Protein AF-A0A0L7SVP2-F1 (afdb_monomer_lite)

pLDDT: mean 79.96, std 16.56, range [42.06, 98.12]

Sequence (131 aa):
MKNLPLILCCFLLTGCPIHPLPIRAAIVSLKEDGQPCFKVTRESVTVNNQSRILSIVVNKESEDGYMREIWSSDDLDFPIKIVVPGQCIPVDYRFEPYQKYSVTIYTIVPPNQVETKRFWRARFELQNLKA

Structure (mmCIF, N/CA/C/O backbone):
data_AF-A0A0L7SVP2-F1
#
_entry.id   AF-A0A0L7SVP2-F1
#
loop_
_atom_site.group_PDB
_atom_site.id
_atom_site.type_symbol
_atom_site.label_atom_id
_atom_site.label_alt_id
_atom_site.label_comp_id
_atom_site.label_asym_id
_atom_site.label_entity_id
_atom_site.label_seq_id
_atom_site.pdbx_PDB_ins_code
_atom_site.Cartn_x
_atom_site.Cartn_y
_atom_site.Cartn_z
_atom_site.occupancy
_atom_site.B_iso_or_equiv
_atom_site.auth_seq_id
_atom_site.auth_comp_id
_atom_site.auth_asym_id
_atom_site.auth_atom_id
_atom_site.pdbx_PDB_model_num
ATOM 1 N N . MET A 1 1 ? -0.697 67.611 -27.543 1.00 43.19 1 MET A N 1
ATOM 2 C CA . MET A 1 1 ? -1.135 66.530 -28.457 1.00 43.19 1 MET A CA 1
ATOM 3 C C . MET A 1 1 ? -0.054 65.464 -28.508 1.00 43.19 1 MET A C 1
ATOM 5 O O . MET A 1 1 ? 1.106 65.845 -28.583 1.00 43.19 1 MET A O 1
ATOM 9 N N . LYS A 1 2 ? -0.470 64.188 -28.548 1.00 42.06 2 LYS A N 1
ATOM 10 C CA . LYS A 1 2 ? 0.318 62.940 -28.607 1.00 42.06 2 LYS A CA 1
ATOM 11 C C . LYS A 1 2 ? 0.955 62.479 -27.294 1.00 42.06 2 LYS A C 1
ATOM 13 O O . LYS A 1 2 ? 1.629 63.266 -26.656 1.00 42.06 2 LYS A O 1
ATOM 18 N N . ASN A 1 3 ? 0.930 61.212 -26.895 1.00 42.22 3 ASN A N 1
ATOM 19 C CA . ASN A 1 3 ? 0.025 60.054 -26.993 1.00 42.22 3 ASN A CA 1
ATOM 20 C C . ASN A 1 3 ? 0.724 58.998 -26.104 1.00 42.22 3 ASN A C 1
ATOM 22 O O . ASN A 1 3 ? 1.950 58.911 -26.123 1.00 42.22 3 ASN A O 1
ATOM 26 N N . LEU A 1 4 ? -0.047 58.235 -25.328 1.00 60.28 4 LEU A N 1
ATOM 27 C CA . LEU A 1 4 ? 0.369 57.057 -24.547 1.00 60.28 4 LEU A CA 1
ATOM 28 C C . LEU A 1 4 ? 1.246 56.087 -25.394 1.00 60.28 4 LEU A C 1
ATOM 30 O O . LEU A 1 4 ? 1.055 56.050 -26.613 1.00 60.28 4 LEU A O 1
ATOM 34 N N . PRO A 1 5 ? 2.139 55.263 -24.800 1.00 54.34 5 PRO A N 1
ATOM 35 C CA . PRO A 1 5 ? 1.644 54.057 -24.130 1.00 54.34 5 PRO A CA 1
ATOM 36 C C . PRO A 1 5 ? 2.372 53.690 -22.818 1.00 54.34 5 PRO A C 1
ATOM 38 O O . PRO A 1 5 ? 3.561 53.389 -22.772 1.00 54.34 5 PRO A O 1
ATOM 41 N N . LEU A 1 6 ? 1.565 53.637 -21.758 1.00 59.50 6 LEU A N 1
ATOM 42 C CA . LEU A 1 6 ? 1.551 52.617 -20.720 1.00 59.50 6 LEU A CA 1
ATOM 43 C C . LEU A 1 6 ? 1.592 51.246 -21.420 1.00 59.50 6 LEU A C 1
ATOM 45 O O . LEU A 1 6 ? 0.818 51.078 -22.354 1.00 59.50 6 LEU A O 1
ATOM 49 N N . ILE A 1 7 ? 2.479 50.333 -21.014 1.00 57.56 7 ILE A N 1
ATOM 50 C CA . ILE A 1 7 ? 2.462 48.855 -21.174 1.00 57.56 7 ILE A CA 1
ATOM 51 C C . ILE A 1 7 ? 3.928 48.393 -21.198 1.00 57.56 7 ILE A C 1
ATOM 53 O O . ILE A 1 7 ? 4.562 48.354 -22.245 1.00 57.56 7 ILE A O 1
ATOM 57 N N . LEU A 1 8 ? 4.474 48.036 -20.033 1.00 52.09 8 LEU A N 1
ATOM 58 C CA . LEU A 1 8 ? 5.576 47.067 -19.942 1.00 52.09 8 LEU A CA 1
ATOM 59 C C . LEU A 1 8 ? 5.674 46.502 -18.515 1.00 52.09 8 LEU A C 1
ATOM 61 O O . LEU A 1 8 ? 6.675 46.656 -17.826 1.00 52.09 8 LEU A O 1
ATOM 65 N N . CYS A 1 9 ? 4.592 45.893 -18.030 1.00 50.44 9 CYS A N 1
ATOM 66 C CA . CYS A 1 9 ? 4.598 45.184 -16.742 1.00 50.44 9 CYS A CA 1
ATOM 67 C C . CYS A 1 9 ? 3.901 43.818 -16.830 1.00 50.44 9 CYS A C 1
ATOM 69 O O . CYS A 1 9 ? 3.314 43.326 -15.872 1.00 50.44 9 CYS A O 1
ATOM 71 N N . CYS A 1 10 ? 3.949 43.196 -18.006 1.00 54.56 10 CYS A N 1
ATOM 72 C CA . CYS A 1 10 ? 3.498 41.826 -18.209 1.00 54.56 10 CYS A CA 1
ATOM 73 C C . CYS A 1 10 ? 4.682 41.017 -18.743 1.00 54.56 10 CYS A C 1
ATOM 75 O O . CYS A 1 10 ? 5.456 41.544 -19.533 1.00 54.56 10 CYS A O 1
ATOM 77 N N . PHE A 1 11 ? 4.780 39.750 -18.334 1.00 52.34 11 PHE A N 1
ATOM 78 C CA . PHE A 1 11 ? 5.739 38.728 -18.795 1.00 52.34 11 PHE A CA 1
ATOM 79 C C . PHE A 1 11 ? 7.021 38.486 -17.987 1.00 52.34 11 PHE A C 1
ATOM 81 O O . PHE A 1 11 ? 8.020 38.065 -18.555 1.00 52.34 11 PHE A O 1
ATOM 88 N N . LEU A 1 12 ? 6.982 38.591 -16.656 1.00 53.47 12 LEU A N 1
ATOM 89 C CA . LEU A 1 12 ? 7.918 37.830 -15.805 1.00 53.47 12 LEU A CA 1
ATOM 90 C C . LEU A 1 12 ? 7.191 36.988 -14.747 1.00 53.47 12 LEU A C 1
ATOM 92 O O . LEU A 1 12 ? 7.678 36.780 -13.644 1.00 53.47 12 LEU A O 1
ATOM 96 N N . LEU A 1 13 ? 6.023 36.449 -15.103 1.00 56.69 13 LEU A N 1
ATOM 97 C CA . LEU A 1 13 ? 5.542 35.218 -14.481 1.00 56.69 13 LEU A CA 1
ATOM 98 C C . LEU A 1 13 ? 6.117 34.060 -15.297 1.00 56.69 13 LEU A C 1
ATOM 100 O O . LEU A 1 13 ? 5.409 33.418 -16.069 1.00 56.69 13 LEU A O 1
ATOM 104 N N . THR A 1 14 ? 7.426 33.819 -15.174 1.00 60.06 14 THR A N 1
ATOM 105 C CA . THR A 1 14 ? 7.983 32.509 -15.517 1.00 60.06 14 THR A CA 1
ATOM 106 C C . THR A 1 14 ? 7.336 31.534 -14.547 1.00 60.06 14 THR A C 1
ATOM 108 O O . THR A 1 14 ? 7.773 31.399 -13.404 1.00 60.06 14 THR A O 1
ATOM 111 N N . GLY A 1 15 ? 6.210 30.950 -14.960 1.00 55.09 15 GLY A N 1
ATOM 112 C CA . GLY A 1 15 ? 5.553 29.901 -14.205 1.00 55.09 15 GLY A CA 1
ATOM 113 C C . GLY A 1 15 ? 6.603 28.842 -13.927 1.00 55.09 15 GLY A C 1
ATOM 114 O O . GLY A 1 15 ? 7.161 28.273 -14.863 1.00 55.09 15 GLY A O 1
ATOM 115 N N . CYS A 1 16 ? 6.934 28.641 -12.653 1.00 63.19 16 CYS A N 1
ATOM 116 C CA . CYS A 1 16 ? 7.748 27.508 -12.259 1.00 63.19 16 CYS A CA 1
ATOM 117 C C . CYS A 1 16 ? 6.982 26.285 -12.778 1.00 63.19 16 CYS A C 1
ATOM 119 O O . CYS A 1 16 ? 5.819 26.127 -12.383 1.00 63.19 16 CYS A O 1
ATOM 121 N N . PRO A 1 17 ? 7.525 25.488 -13.719 1.00 55.66 17 PRO A N 1
ATOM 122 C CA . PRO A 1 17 ? 6.833 24.289 -14.137 1.00 55.66 17 PRO A CA 1
ATOM 123 C C . PRO A 1 17 ? 6.659 23.460 -12.871 1.00 55.66 17 PRO A C 1
ATOM 125 O O . PRO A 1 17 ? 7.636 23.029 -12.260 1.00 55.66 17 PRO A O 1
ATOM 128 N N . ILE A 1 18 ? 5.411 23.311 -12.425 1.0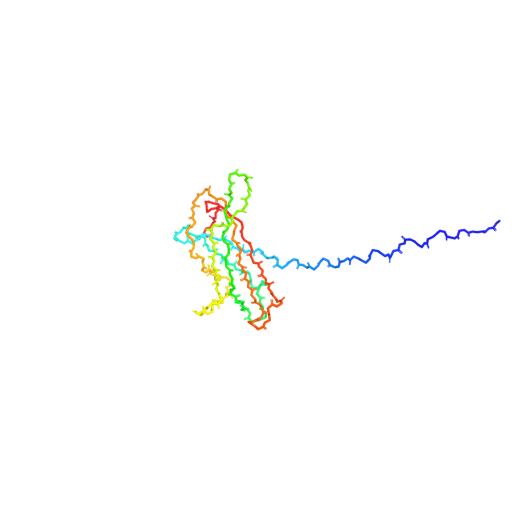0 53.22 18 ILE A N 1
ATOM 129 C CA . ILE A 1 18 ? 5.076 22.404 -11.337 1.00 53.22 18 ILE A CA 1
ATOM 130 C C . ILE A 1 18 ? 5.414 21.028 -11.891 1.00 53.22 18 ILE A C 1
ATOM 132 O O . ILE A 1 18 ? 4.635 20.436 -12.639 1.00 53.22 18 ILE A O 1
ATOM 136 N N . HIS A 1 19 ? 6.627 20.556 -11.602 1.00 51.72 19 HIS A N 1
ATOM 137 C CA . HIS A 1 19 ? 7.023 19.204 -11.936 1.00 51.72 19 HIS A CA 1
ATOM 138 C C . HIS A 1 19 ? 5.972 18.282 -11.313 1.00 51.72 19 HIS A C 1
ATOM 140 O O . HIS A 1 19 ? 5.670 18.435 -10.123 1.00 51.72 19 HIS A O 1
ATOM 146 N N . PRO A 1 20 ? 5.359 17.376 -12.096 1.00 56.41 20 PRO A N 1
ATOM 147 C CA . PRO A 1 20 ? 4.320 16.509 -11.574 1.00 56.41 20 PRO A CA 1
ATOM 148 C C . PRO A 1 20 ? 4.899 15.770 -10.378 1.00 56.41 20 PRO A C 1
ATOM 150 O O . PRO A 1 20 ? 5.912 15.079 -10.507 1.00 56.41 20 PRO A O 1
ATOM 153 N N . LEU A 1 21 ? 4.272 15.954 -9.213 1.00 56.56 21 LEU A N 1
ATOM 154 C CA . LEU A 1 21 ? 4.738 15.323 -7.992 1.00 56.56 21 LEU A CA 1
ATOM 155 C C . LEU A 1 21 ? 4.895 13.815 -8.261 1.00 56.56 21 LEU A C 1
ATOM 157 O O . LEU A 1 21 ? 4.015 13.206 -8.883 1.00 56.56 21 LEU A O 1
ATOM 161 N N . PRO A 1 22 ? 5.983 13.185 -7.801 1.00 65.94 22 PRO A N 1
ATOM 162 C CA . PRO A 1 22 ? 6.218 11.758 -8.016 1.00 65.94 22 PRO A CA 1
ATOM 163 C C . PRO A 1 22 ? 5.252 10.852 -7.226 1.00 65.94 22 PRO A C 1
ATOM 165 O O . PRO A 1 22 ? 5.426 9.632 -7.234 1.00 65.94 22 PRO A O 1
ATOM 168 N N . ILE A 1 23 ? 4.221 11.429 -6.585 1.00 71.75 23 ILE A N 1
ATOM 169 C CA . ILE A 1 23 ? 3.131 10.692 -5.944 1.00 71.75 23 ILE A CA 1
ATOM 170 C C . ILE A 1 23 ? 2.221 10.121 -7.025 1.00 71.75 23 ILE A C 1
ATOM 172 O O . ILE A 1 23 ? 1.742 10.823 -7.921 1.00 71.75 23 ILE A O 1
ATOM 176 N N . ARG A 1 24 ? 1.936 8.836 -6.911 1.00 79.06 24 ARG A N 1
ATOM 177 C CA . ARG A 1 24 ? 0.931 8.146 -7.714 1.00 79.06 24 ARG A CA 1
ATOM 178 C C . ARG A 1 24 ? -0.030 7.426 -6.770 1.00 79.06 24 ARG A C 1
ATOM 180 O O . ARG A 1 24 ? 0.352 7.047 -5.664 1.00 79.06 24 ARG A O 1
ATOM 187 N N . ALA A 1 25 ? -1.284 7.266 -7.173 1.00 82.62 25 ALA A N 1
ATOM 188 C CA . ALA A 1 25 ? -2.235 6.491 -6.384 1.00 82.62 25 ALA A CA 1
ATOM 189 C C . ALA A 1 25 ? -1.928 4.994 -6.542 1.00 82.62 25 ALA A C 1
ATOM 191 O O . ALA A 1 25 ? -1.759 4.514 -7.664 1.00 82.62 25 ALA A O 1
ATOM 192 N N . ALA A 1 26 ? -1.853 4.265 -5.430 1.00 87.38 26 ALA A N 1
ATOM 193 C CA . ALA A 1 26 ? -1.935 2.808 -5.456 1.00 87.38 26 ALA A CA 1
ATOM 194 C C . ALA A 1 26 ? -3.412 2.394 -5.479 1.00 87.38 26 ALA A C 1
ATOM 196 O O . ALA A 1 26 ? -4.242 2.987 -4.788 1.00 87.38 26 ALA A O 1
ATOM 197 N N . ILE A 1 27 ? -3.733 1.365 -6.258 1.00 89.94 27 ILE A N 1
ATOM 198 C CA . ILE A 1 27 ? -5.045 0.721 -6.217 1.00 89.94 27 ILE A CA 1
ATOM 199 C C . ILE A 1 27 ? -5.059 -0.194 -4.997 1.00 89.94 27 ILE A C 1
ATOM 201 O O . ILE A 1 27 ? -4.126 -0.974 -4.809 1.00 89.94 27 ILE A O 1
ATOM 205 N N . VAL A 1 28 ? -6.118 -0.119 -4.194 1.00 93.38 28 VAL A N 1
ATOM 206 C CA . VAL A 1 28 ? -6.320 -1.004 -3.043 1.00 93.38 28 VAL A CA 1
ATOM 207 C C . VAL A 1 28 ? -7.595 -1.801 -3.250 1.00 93.38 28 VAL A C 1
ATOM 209 O O . VAL A 1 28 ? -8.635 -1.241 -3.587 1.00 93.38 28 VAL A O 1
ATOM 212 N N . SER A 1 29 ? -7.492 -3.105 -3.046 1.00 94.44 29 SER A N 1
ATOM 213 C CA . SER A 1 29 ? -8.595 -4.071 -3.107 1.00 94.44 29 SER A CA 1
ATOM 214 C C . SER A 1 29 ? -8.481 -5.036 -1.934 1.00 94.44 29 SER A C 1
ATOM 216 O O . SER A 1 29 ? -7.437 -5.080 -1.285 1.00 94.44 29 SER A O 1
ATOM 218 N N . LEU A 1 30 ? -9.532 -5.788 -1.643 1.00 95.00 30 LEU A N 1
ATOM 219 C CA . LEU A 1 30 ? -9.542 -6.808 -0.604 1.00 95.00 30 LEU A CA 1
ATOM 220 C C . LEU A 1 30 ? -9.166 -8.165 -1.214 1.00 95.00 30 LEU A C 1
ATOM 222 O O . LEU A 1 30 ? -9.705 -8.563 -2.240 1.00 95.00 30 LEU A O 1
ATOM 226 N N . LYS A 1 31 ? -8.230 -8.881 -0.595 1.00 93.81 31 LYS A N 1
ATOM 227 C CA . LYS A 1 31 ? -7.937 -10.282 -0.923 1.00 93.81 31 LYS A CA 1
ATOM 228 C C . LYS A 1 31 ? -8.978 -11.209 -0.292 1.00 93.81 31 LYS A C 1
ATOM 230 O O . LYS A 1 31 ? -9.674 -10.830 0.647 1.00 93.81 31 LYS A O 1
ATOM 235 N N . GLU A 1 32 ? -8.993 -12.463 -0.735 1.00 91.38 32 GLU A N 1
ATOM 236 C CA . GLU A 1 32 ? -9.825 -13.529 -0.153 1.00 91.38 32 GLU A CA 1
ATOM 237 C C . GLU A 1 32 ? -9.557 -13.752 1.347 1.00 91.38 32 GLU A C 1
ATOM 239 O O . GLU A 1 32 ? -10.474 -14.068 2.099 1.00 91.38 32 GLU A O 1
ATOM 244 N N . ASP A 1 33 ? -8.323 -13.516 1.810 1.00 92.12 33 ASP A N 1
ATOM 245 C CA . ASP A 1 33 ? -7.924 -13.614 3.226 1.00 92.12 33 ASP A CA 1
ATOM 246 C C . ASP A 1 33 ? -8.341 -12.398 4.087 1.00 92.12 33 ASP A C 1
ATOM 248 O O . ASP A 1 33 ? -7.953 -12.282 5.259 1.00 92.12 33 ASP A O 1
ATOM 252 N N . GLY A 1 34 ? -9.097 -11.463 3.502 1.00 92.75 34 GLY A N 1
ATOM 253 C CA . GLY A 1 34 ? -9.563 -10.247 4.158 1.00 92.75 34 GLY A CA 1
ATOM 254 C C . GLY A 1 34 ? -8.464 -9.215 4.417 1.00 92.75 34 GLY A C 1
ATOM 255 O O . GLY A 1 34 ? -8.628 -8.370 5.293 1.00 92.75 34 GLY A O 1
ATOM 256 N N . GLN A 1 35 ? -7.323 -9.277 3.722 1.00 95.81 35 GLN A N 1
ATOM 257 C CA . GLN A 1 35 ? -6.265 -8.260 3.794 1.00 95.81 35 GLN A CA 1
ATOM 258 C C . GLN A 1 35 ? -6.184 -7.421 2.524 1.00 95.81 35 GLN A C 1
ATOM 260 O O . GLN A 1 35 ? -6.564 -7.886 1.449 1.00 95.81 35 GLN A O 1
ATOM 265 N N . PRO A 1 36 ? -5.668 -6.185 2.607 1.00 96.12 36 PRO A N 1
ATOM 266 C CA . PRO A 1 36 ? -5.529 -5.346 1.433 1.00 96.12 36 PRO A CA 1
ATOM 267 C C . PRO A 1 36 ? -4.504 -5.928 0.454 1.00 96.12 36 PRO A C 1
ATOM 269 O O . PRO A 1 36 ? -3.442 -6.425 0.827 1.00 96.12 36 PRO A O 1
ATOM 272 N N . CYS A 1 37 ? -4.824 -5.819 -0.827 1.00 95.00 37 CYS A N 1
ATOM 273 C CA . CYS A 1 37 ? -3.908 -5.980 -1.937 1.00 95.00 37 CYS A CA 1
ATOM 274 C C . CYS A 1 37 ? -3.658 -4.614 -2.571 1.00 95.00 37 CYS A C 1
ATOM 276 O O . CYS A 1 37 ? -4.583 -3.975 -3.083 1.00 95.00 37 CYS A O 1
ATOM 278 N N . PHE A 1 38 ? -2.392 -4.201 -2.563 1.00 94.06 38 PHE A N 1
ATOM 279 C CA . PHE A 1 38 ? -1.926 -2.978 -3.201 1.00 94.06 38 PHE A CA 1
ATOM 280 C C . PHE A 1 38 ? -1.417 -3.302 -4.602 1.00 94.06 38 PHE A C 1
ATOM 282 O O . PHE A 1 38 ? -0.534 -4.142 -4.762 1.00 94.06 38 PHE A O 1
ATOM 289 N N . LYS A 1 39 ? -1.967 -2.634 -5.615 1.00 91.69 39 LYS A N 1
ATOM 290 C CA . LYS A 1 39 ? -1.584 -2.787 -7.024 1.00 91.69 39 LYS A CA 1
ATOM 291 C C . LYS A 1 39 ? -1.211 -1.432 -7.608 1.00 91.69 39 LYS A C 1
ATOM 293 O O . LYS A 1 39 ? -1.661 -0.384 -7.145 1.00 91.69 39 LYS A O 1
ATOM 298 N N . VAL A 1 40 ? -0.444 -1.458 -8.689 1.00 85.75 40 VAL A N 1
ATOM 299 C CA . VAL A 1 40 ? -0.142 -0.267 -9.493 1.00 85.75 40 VAL A CA 1
ATOM 300 C C . VAL A 1 40 ? -0.641 -0.450 -10.919 1.00 85.75 40 VAL A C 1
ATOM 302 O O . VAL A 1 40 ? -0.706 -1.575 -11.428 1.00 85.75 40 VAL A O 1
ATOM 305 N N . THR A 1 41 ? -0.992 0.659 -11.570 1.00 80.88 41 THR A N 1
ATOM 306 C CA . THR A 1 41 ? -1.357 0.653 -12.991 1.00 80.88 41 THR A CA 1
ATOM 307 C C . THR A 1 41 ? -0.119 0.494 -13.867 1.00 80.88 41 THR A C 1
ATOM 309 O O . THR A 1 41 ? 0.988 0.882 -13.490 1.00 80.88 41 THR A O 1
ATOM 312 N N . ARG A 1 42 ? -0.307 -0.035 -15.080 1.00 74.81 42 ARG A N 1
ATOM 313 C CA . ARG A 1 42 ? 0.773 -0.178 -16.067 1.00 74.81 42 ARG A CA 1
ATOM 314 C C . ARG A 1 42 ? 1.403 1.166 -16.453 1.00 74.81 42 ARG A C 1
ATOM 316 O O . ARG A 1 42 ? 2.604 1.252 -16.644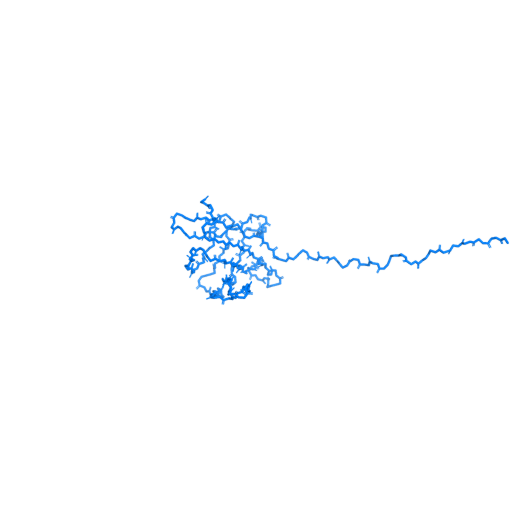 1.00 74.81 42 ARG A O 1
ATOM 323 N N . GLU A 1 43 ? 0.611 2.230 -16.491 1.00 69.25 43 GLU A N 1
ATOM 324 C CA . GLU A 1 43 ? 1.082 3.596 -16.767 1.00 69.25 43 GLU A CA 1
ATOM 325 C C . GLU A 1 43 ? 1.983 4.156 -15.654 1.00 69.25 43 GLU A C 1
ATOM 327 O O . GLU A 1 43 ? 2.728 5.116 -15.852 1.00 69.25 43 GLU A O 1
ATOM 332 N N . SER A 1 44 ? 1.921 3.555 -14.463 1.00 63.16 44 SER A N 1
ATOM 333 C CA . SER A 1 44 ? 2.696 3.985 -13.301 1.00 63.16 44 SER A CA 1
ATOM 334 C C . SER A 1 44 ? 4.094 3.360 -13.239 1.00 63.16 44 SER A C 1
ATOM 336 O O . SER A 1 44 ? 4.924 3.840 -12.459 1.00 63.16 44 SER A O 1
ATOM 338 N N . VAL A 1 45 ? 4.375 2.346 -14.066 1.00 66.81 45 VAL A N 1
ATOM 339 C CA . VAL A 1 45 ? 5.683 1.677 -14.170 1.00 66.81 45 VAL A CA 1
ATOM 340 C C . VAL A 1 45 ? 6.462 2.125 -15.417 1.00 66.81 45 VAL A C 1
ATOM 342 O O . VAL A 1 45 ? 6.009 2.954 -16.200 1.00 66.81 45 VAL A O 1
ATOM 345 N N . THR A 1 46 ? 7.698 1.647 -15.551 1.00 65.19 46 THR A N 1
ATOM 346 C CA . THR A 1 46 ? 8.657 2.037 -16.602 1.00 65.19 46 THR A CA 1
ATOM 347 C C . THR A 1 46 ? 8.360 1.369 -17.943 1.00 65.19 46 THR A C 1
ATOM 349 O O . THR A 1 46 ? 7.527 0.473 -18.016 1.00 65.19 46 THR A O 1
ATOM 352 N N . VAL A 1 47 ? 9.095 1.747 -18.996 1.00 57.53 47 VAL A N 1
ATOM 353 C CA . VAL A 1 47 ? 8.998 1.146 -20.345 1.00 57.53 47 VAL A CA 1
ATOM 354 C C . VAL A 1 47 ? 9.184 -0.383 -20.324 1.00 57.53 47 VAL A C 1
ATOM 356 O O . VAL A 1 47 ? 8.566 -1.084 -21.119 1.00 57.53 47 VAL A O 1
ATOM 359 N N . ASN A 1 48 ? 9.933 -0.918 -19.352 1.00 62.22 48 ASN A N 1
ATOM 360 C CA . ASN A 1 48 ? 10.129 -2.364 -19.170 1.00 62.22 48 ASN A CA 1
ATOM 361 C C . ASN A 1 48 ? 9.132 -2.999 -18.179 1.00 62.22 48 ASN A C 1
ATOM 363 O O . ASN A 1 48 ? 9.288 -4.153 -17.798 1.00 62.22 48 ASN A O 1
ATOM 367 N N . ASN A 1 49 ? 8.117 -2.249 -17.737 1.00 63.09 49 ASN A N 1
ATOM 368 C CA . ASN A 1 49 ? 7.113 -2.617 -16.734 1.00 63.09 49 ASN A CA 1
ATOM 369 C C . ASN A 1 49 ? 7.671 -3.092 -15.382 1.00 63.09 49 ASN A C 1
ATOM 371 O O . ASN A 1 49 ? 6.975 -3.781 -14.641 1.00 63.09 49 ASN A O 1
ATOM 375 N N . GLN A 1 50 ? 8.911 -2.729 -15.051 1.00 67.12 50 GLN A N 1
ATOM 376 C CA . GLN A 1 50 ? 9.570 -3.149 -13.818 1.00 67.12 50 GLN A CA 1
ATOM 377 C C . GLN A 1 50 ? 9.985 -1.933 -12.996 1.00 67.12 50 GLN A C 1
ATOM 379 O O . GLN A 1 50 ? 10.500 -0.938 -13.517 1.00 67.12 50 GLN A O 1
ATOM 384 N N . SER A 1 51 ? 9.736 -2.002 -11.694 1.00 80.06 51 SER A N 1
ATOM 385 C CA . SER A 1 51 ? 10.202 -1.033 -10.701 1.00 80.06 51 SER A CA 1
ATOM 386 C C . SER A 1 51 ? 10.617 -1.801 -9.457 1.00 80.06 51 SER A C 1
ATOM 388 O O . SER A 1 51 ? 9.902 -2.705 -9.035 1.00 80.06 51 SER A O 1
ATOM 390 N N . ARG A 1 52 ? 11.778 -1.483 -8.888 1.00 82.69 52 ARG A N 1
ATOM 391 C CA . ARG A 1 52 ? 12.257 -2.147 -7.669 1.00 82.69 52 ARG A CA 1
ATOM 392 C C . ARG A 1 52 ? 11.631 -1.480 -6.450 1.00 82.69 52 ARG A C 1
ATOM 394 O O . ARG A 1 52 ? 11.654 -0.253 -6.375 1.00 82.69 52 ARG A O 1
ATOM 401 N N . ILE A 1 53 ? 11.123 -2.276 -5.511 1.00 86.31 53 ILE A N 1
ATOM 402 C CA . ILE A 1 53 ? 10.718 -1.803 -4.182 1.00 86.31 53 ILE A CA 1
ATOM 403 C C . ILE A 1 53 ? 11.973 -1.446 -3.391 1.00 86.31 53 ILE A C 1
ATOM 405 O O . ILE A 1 53 ? 12.913 -2.235 -3.334 1.00 86.31 53 ILE A O 1
ATOM 409 N N . LEU A 1 54 ? 11.999 -0.229 -2.850 1.00 86.56 54 LEU A N 1
ATOM 410 C CA . LEU A 1 54 ? 13.023 0.222 -1.910 1.00 86.56 54 LEU A CA 1
ATOM 411 C C . LEU A 1 54 ? 12.543 0.089 -0.475 1.00 86.56 54 LEU A C 1
ATOM 413 O O . LEU A 1 54 ? 13.282 -0.380 0.378 1.00 86.56 54 LEU A O 1
ATOM 417 N N . SER A 1 55 ? 11.325 0.549 -0.215 1.00 89.50 55 SER A N 1
ATOM 418 C CA . SER A 1 55 ? 10.725 0.456 1.103 1.00 89.50 55 SER A CA 1
ATOM 419 C C . SER A 1 55 ? 9.213 0.569 1.028 1.00 89.50 55 SER A C 1
ATOM 421 O O . SER A 1 55 ? 8.642 1.087 0.059 1.00 89.50 55 SER A O 1
ATOM 423 N N . ILE A 1 56 ? 8.556 0.080 2.070 1.00 92.69 56 ILE A N 1
ATOM 424 C CA . ILE A 1 56 ? 7.118 0.204 2.269 1.00 92.69 56 ILE A CA 1
ATOM 425 C C . ILE A 1 56 ? 6.909 0.771 3.660 1.00 92.69 56 ILE A C 1
ATOM 427 O O . ILE A 1 56 ? 7.453 0.248 4.622 1.00 92.69 56 ILE A O 1
ATOM 431 N N . VAL A 1 57 ? 6.108 1.825 3.768 1.00 95.50 57 VAL A N 1
ATOM 432 C CA . VAL A 1 57 ? 5.796 2.475 5.041 1.00 95.50 57 VAL A CA 1
ATOM 433 C C . VAL A 1 57 ? 4.297 2.419 5.270 1.00 95.50 57 VAL A C 1
ATOM 435 O O . VAL A 1 57 ? 3.511 2.907 4.450 1.00 95.50 57 VAL A O 1
ATOM 438 N N . VAL A 1 58 ? 3.902 1.850 6.403 1.00 97.31 58 VAL A N 1
ATOM 439 C CA . VAL A 1 58 ? 2.523 1.795 6.877 1.00 97.31 58 VAL A CA 1
ATOM 440 C C . VAL A 1 58 ? 2.356 2.836 7.974 1.00 97.31 58 VAL A C 1
ATOM 442 O O . VAL A 1 58 ? 3.034 2.823 9.001 1.00 97.31 58 VAL A O 1
ATOM 445 N N . ASN A 1 59 ? 1.408 3.737 7.754 1.00 97.88 59 ASN A N 1
ATOM 446 C CA . ASN A 1 59 ? 0.994 4.727 8.730 1.00 97.88 59 ASN A CA 1
ATOM 447 C C . ASN A 1 59 ? -0.425 4.428 9.191 1.00 97.88 59 ASN A C 1
ATOM 449 O O . ASN A 1 59 ? -1.254 4.011 8.377 1.00 97.88 59 ASN A O 1
ATOM 453 N N . LYS A 1 60 ? -0.710 4.707 10.459 1.00 98.12 60 LYS A N 1
ATOM 454 C CA . LYS A 1 60 ? -2.050 4.661 11.043 1.00 98.12 60 LYS A CA 1
ATOM 455 C C . LYS A 1 60 ? -2.442 6.053 11.525 1.00 98.12 60 LYS A C 1
ATOM 457 O O . LYS A 1 60 ? -1.594 6.794 12.025 1.00 98.12 60 LYS A O 1
ATOM 462 N N . GLU A 1 61 ? -3.709 6.412 11.355 1.00 97.69 61 GLU A N 1
ATOM 463 C CA . GLU A 1 61 ? -4.259 7.614 11.976 1.00 97.69 61 GLU A CA 1
ATOM 464 C C . GLU A 1 61 ? -4.272 7.427 13.496 1.00 97.69 61 GLU A C 1
ATOM 466 O O . GLU A 1 61 ? -4.636 6.374 14.019 1.00 97.69 61 GLU A O 1
ATOM 471 N N . SER A 1 62 ? -3.814 8.446 14.199 1.00 96.00 62 SER A N 1
ATOM 472 C CA . SER A 1 62 ? -3.769 8.482 15.658 1.00 96.00 62 SER A CA 1
ATOM 473 C C . SER A 1 62 ? -4.861 9.399 16.199 1.00 96.00 62 SER A C 1
ATOM 475 O O . SER A 1 62 ? -5.557 10.053 15.427 1.00 96.00 62 SER A O 1
ATOM 477 N N . GLU A 1 63 ? -5.049 9.421 17.519 1.00 95.12 63 GLU A N 1
ATOM 478 C CA . GLU A 1 63 ? -6.187 10.097 18.164 1.00 95.12 63 GLU A CA 1
ATOM 479 C C . GLU A 1 63 ? -6.279 11.599 17.856 1.00 95.12 63 GLU A C 1
ATOM 481 O O . GLU A 1 63 ? -7.368 12.161 17.805 1.00 95.12 63 GLU A O 1
ATOM 486 N N . ASP A 1 64 ? -5.145 12.246 17.593 1.00 95.81 64 ASP A N 1
ATOM 487 C CA . ASP A 1 64 ? -5.060 13.656 17.201 1.00 95.81 64 ASP A CA 1
ATOM 488 C C . ASP A 1 64 ? -5.287 13.893 15.692 1.00 95.81 64 ASP A C 1
ATOM 490 O O . ASP A 1 64 ? -5.122 15.012 15.205 1.00 95.81 64 ASP A O 1
ATOM 494 N N . GLY A 1 65 ? -5.662 12.853 14.941 1.00 94.69 65 GLY A N 1
ATOM 495 C CA . GLY A 1 65 ? -5.946 12.902 13.507 1.00 94.69 65 GLY A CA 1
ATOM 496 C C . GLY A 1 65 ? -4.708 12.864 12.607 1.00 94.69 65 GLY A C 1
ATOM 497 O O . GLY A 1 65 ? -4.837 12.959 11.385 1.00 94.69 65 GLY A O 1
ATOM 498 N N . TYR A 1 66 ? -3.500 12.718 13.162 1.00 95.94 66 TYR A N 1
ATOM 499 C CA . TYR A 1 66 ? -2.279 12.653 12.358 1.00 95.94 66 TYR A CA 1
ATOM 500 C C . TYR A 1 66 ? -1.945 11.215 11.951 1.00 95.94 66 TYR A C 1
ATOM 502 O O . TYR A 1 66 ? -2.142 10.259 12.701 1.00 95.94 66 TYR A O 1
ATOM 510 N N . MET A 1 67 ? -1.403 11.054 10.743 1.00 96.25 67 MET A N 1
ATOM 511 C CA . MET A 1 67 ? -0.840 9.783 10.282 1.00 96.25 67 MET A CA 1
ATOM 512 C C . MET A 1 67 ? 0.545 9.594 10.897 1.00 96.25 67 MET A C 1
ATOM 514 O O . MET A 1 67 ? 1.427 10.425 10.678 1.00 96.25 67 MET A O 1
ATOM 518 N N . ARG A 1 68 ? 0.740 8.498 11.631 1.00 97.25 68 ARG A N 1
ATOM 519 C CA . ARG A 1 68 ? 2.027 8.127 12.229 1.00 97.25 68 ARG A CA 1
ATOM 520 C C . ARG A 1 68 ? 2.490 6.786 11.700 1.00 97.25 68 ARG A C 1
ATOM 522 O O . ARG A 1 68 ? 1.680 5.870 11.556 1.00 97.25 68 ARG A O 1
ATOM 529 N N . GLU A 1 69 ? 3.782 6.682 11.418 1.00 97.56 69 GLU A N 1
ATOM 530 C CA . GLU A 1 69 ? 4.400 5.420 11.034 1.00 97.56 69 GLU A CA 1
ATOM 531 C C . GLU A 1 69 ? 4.265 4.417 12.179 1.00 97.56 69 GLU A C 1
ATOM 533 O O . GLU A 1 69 ? 4.543 4.730 13.336 1.00 97.56 69 GLU A O 1
ATOM 538 N N . ILE A 1 70 ? 3.800 3.219 11.844 1.00 97.31 70 ILE A N 1
ATOM 539 C CA . ILE A 1 70 ? 3.651 2.107 12.789 1.00 97.31 70 ILE A CA 1
ATOM 540 C C . ILE A 1 70 ? 4.391 0.852 12.328 1.00 97.31 70 ILE A C 1
ATOM 542 O O . ILE A 1 70 ? 4.545 -0.089 13.101 1.00 97.31 70 ILE A O 1
ATOM 546 N N . TRP A 1 71 ? 4.806 0.825 11.062 1.00 96.69 71 TRP A N 1
ATOM 547 C CA . TRP A 1 71 ? 5.587 -0.249 10.478 1.00 96.69 71 TRP A CA 1
ATOM 548 C C . TRP A 1 71 ? 6.257 0.245 9.201 1.00 96.69 71 TRP A C 1
ATOM 550 O O . TRP A 1 71 ? 5.662 0.993 8.418 1.00 96.69 71 TRP A O 1
ATOM 560 N N . SER A 1 72 ? 7.465 -0.237 8.963 1.00 94.56 72 SER A N 1
ATOM 561 C CA . SER A 1 72 ? 8.174 -0.062 7.710 1.00 94.56 72 SER A CA 1
ATOM 562 C C . SER A 1 72 ? 8.958 -1.322 7.365 1.00 94.56 72 SER A C 1
ATOM 564 O O . SER A 1 72 ? 9.318 -2.125 8.226 1.00 94.56 72 SER A O 1
ATOM 566 N N . SER A 1 73 ? 9.184 -1.507 6.073 1.00 89.44 73 SER A N 1
ATOM 567 C CA . SER A 1 73 ? 10.116 -2.484 5.532 1.00 89.44 73 SER A CA 1
ATOM 568 C C . SER A 1 73 ? 11.107 -1.731 4.669 1.00 89.44 73 SER A C 1
ATOM 570 O O . SER A 1 73 ? 10.698 -1.014 3.755 1.00 89.44 73 SER A O 1
ATOM 572 N N . ASP A 1 74 ? 12.390 -1.907 4.963 1.00 78.50 74 ASP A N 1
ATOM 573 C CA . ASP A 1 74 ? 13.490 -1.440 4.131 1.00 78.50 74 ASP A CA 1
ATOM 574 C C . ASP A 1 74 ? 13.977 -2.621 3.283 1.00 78.50 74 ASP A C 1
ATOM 576 O O . ASP A 1 74 ? 14.686 -3.503 3.756 1.00 78.50 74 ASP A O 1
ATOM 580 N N . ASP A 1 75 ? 13.575 -2.667 2.013 1.00 64.88 75 ASP A N 1
ATOM 581 C CA . ASP A 1 75 ? 13.930 -3.729 1.060 1.00 64.88 75 ASP A CA 1
ATOM 582 C C . ASP A 1 75 ? 15.190 -3.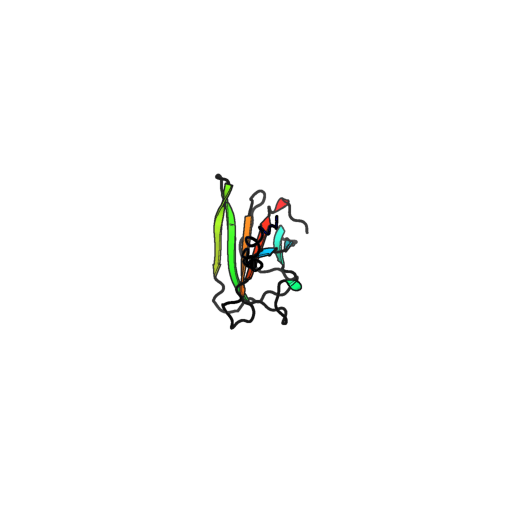341 0.254 1.00 64.88 75 ASP A C 1
ATOM 584 O O . ASP A 1 75 ? 15.235 -3.331 -0.987 1.00 64.88 75 ASP A O 1
ATOM 588 N N . LEU A 1 76 ? 16.261 -3.004 0.980 1.00 61.84 76 LEU A N 1
ATOM 589 C CA . LEU A 1 76 ? 17.588 -2.811 0.386 1.00 61.84 76 LEU A CA 1
ATOM 590 C C . LEU A 1 76 ? 18.278 -4.147 0.050 1.00 61.84 76 LEU A C 1
ATOM 592 O O . LEU A 1 76 ? 19.139 -4.171 -0.837 1.00 61.84 76 LEU A O 1
ATOM 596 N N . ASP A 1 77 ? 17.826 -5.250 0.651 1.00 62.25 77 ASP A N 1
ATOM 597 C CA . ASP A 1 77 ? 18.482 -6.560 0.599 1.00 62.25 77 ASP A CA 1
ATOM 598 C C . ASP A 1 77 ? 17.877 -7.550 -0.417 1.00 62.25 77 ASP A C 1
ATOM 600 O O . ASP A 1 77 ? 16.835 -7.322 -1.035 1.00 62.25 77 ASP A O 1
ATOM 604 N N . PHE A 1 78 ? 18.602 -8.649 -0.653 1.00 58.06 78 PHE A N 1
ATOM 605 C CA . PHE A 1 78 ? 18.253 -9.715 -1.595 1.00 58.06 78 PHE A CA 1
ATOM 606 C C . PHE A 1 78 ? 17.283 -10.732 -0.952 1.00 58.06 78 PHE A C 1
ATOM 608 O O . PHE A 1 78 ? 17.517 -11.132 0.188 1.00 58.06 78 PHE A O 1
ATOM 615 N N . PRO A 1 79 ? 16.252 -11.228 -1.666 1.00 69.00 79 PRO A N 1
ATOM 616 C CA . PRO A 1 79 ? 15.967 -11.009 -3.083 1.00 69.00 79 PRO A CA 1
ATOM 617 C C . PRO A 1 79 ? 15.298 -9.661 -3.369 1.00 69.00 79 PRO A C 1
ATOM 619 O O . PRO A 1 79 ? 14.382 -9.225 -2.679 1.00 69.00 79 PRO A O 1
ATOM 622 N N . ILE A 1 80 ? 15.723 -9.037 -4.470 1.00 74.19 80 ILE A N 1
ATOM 623 C CA . ILE A 1 80 ? 15.150 -7.782 -4.958 1.00 74.19 80 ILE A CA 1
ATOM 624 C C . ILE A 1 80 ? 13.670 -7.991 -5.305 1.00 74.19 80 ILE A C 1
ATOM 626 O O . ILE A 1 80 ? 13.348 -8.744 -6.227 1.00 74.19 80 ILE A O 1
ATOM 630 N N . LYS A 1 81 ? 12.770 -7.269 -4.629 1.00 81.25 81 LYS A N 1
ATOM 631 C CA . LYS A 1 81 ? 11.337 -7.290 -4.948 1.00 81.25 81 LYS A CA 1
ATOM 632 C C . LYS A 1 81 ? 11.028 -6.339 -6.105 1.00 81.25 81 LYS A C 1
ATOM 634 O O . LYS A 1 81 ? 11.323 -5.141 -6.053 1.00 81.25 81 LYS A O 1
ATOM 639 N N . ILE A 1 82 ? 10.420 -6.878 -7.159 1.00 81.50 82 ILE A N 1
ATOM 640 C CA . ILE A 1 82 ? 10.001 -6.129 -8.347 1.00 81.50 82 ILE A CA 1
ATOM 641 C C . ILE A 1 82 ? 8.488 -5.943 -8.324 1.00 81.50 82 ILE A C 1
ATOM 643 O O . ILE A 1 82 ? 7.733 -6.886 -8.106 1.00 81.50 82 ILE A O 1
ATOM 647 N N . VAL A 1 83 ? 8.044 -4.722 -8.596 1.00 83.00 83 VAL A N 1
ATOM 648 C CA . VAL A 1 83 ? 6.637 -4.408 -8.814 1.00 83.00 83 VAL A CA 1
ATOM 649 C C . VAL A 1 83 ? 6.245 -4.791 -10.228 1.00 83.00 83 VAL A C 1
ATOM 651 O O . VAL A 1 83 ? 6.782 -4.257 -11.200 1.00 83.00 83 VAL A O 1
ATOM 654 N N . VAL A 1 84 ? 5.269 -5.689 -10.314 1.00 84.56 84 VAL A N 1
ATOM 655 C CA . VAL A 1 84 ? 4.613 -6.094 -11.554 1.00 84.56 84 VAL A CA 1
ATOM 656 C C . VAL A 1 84 ? 3.214 -5.464 -11.580 1.00 84.56 84 VAL A C 1
ATOM 658 O O . VAL A 1 84 ? 2.446 -5.653 -10.633 1.00 84.56 84 VAL A O 1
ATOM 661 N N . PRO A 1 85 ? 2.845 -4.709 -12.630 1.00 84.56 85 PRO A N 1
ATOM 662 C CA . PRO A 1 85 ? 1.519 -4.105 -12.733 1.00 84.56 85 PRO A CA 1
ATOM 663 C C . PRO A 1 85 ? 0.387 -5.115 -12.560 1.00 84.56 85 PRO A C 1
ATOM 665 O O . PRO A 1 85 ? 0.432 -6.216 -13.104 1.00 84.56 85 PRO A O 1
ATOM 668 N N . GLY A 1 86 ? -0.647 -4.722 -11.816 1.00 86.56 86 GLY A N 1
ATOM 669 C CA . GLY A 1 86 ? -1.810 -5.570 -11.538 1.00 86.56 86 GLY A CA 1
ATOM 670 C C . GLY A 1 86 ? -1.584 -6.701 -10.525 1.00 86.56 86 GLY A C 1
ATOM 671 O O . GLY A 1 86 ? -2.571 -7.270 -10.054 1.00 86.56 86 GLY A O 1
ATOM 672 N N . GLN A 1 87 ? -0.340 -7.001 -10.138 1.00 89.56 87 GLN A N 1
ATOM 673 C CA . GLN A 1 87 ? -0.044 -7.964 -9.075 1.00 89.56 87 GLN A CA 1
ATOM 674 C C . GLN A 1 87 ? -0.049 -7.295 -7.698 1.00 89.56 87 GLN A C 1
ATOM 676 O O . GLN A 1 87 ? 0.244 -6.104 -7.568 1.00 89.56 87 GLN A O 1
ATOM 681 N N . CYS A 1 88 ? -0.407 -8.070 -6.672 1.00 91.94 88 CYS A N 1
ATOM 682 C CA . CYS A 1 88 ? -0.378 -7.604 -5.291 1.00 91.94 88 CYS A CA 1
ATOM 683 C C . CYS A 1 88 ? 1.065 -7.422 -4.829 1.00 91.94 88 CYS A C 1
ATOM 685 O O . CYS A 1 88 ? 1.866 -8.353 -4.881 1.00 91.94 88 CYS A O 1
ATOM 687 N N . ILE A 1 89 ? 1.369 -6.229 -4.337 1.00 90.88 89 ILE A N 1
ATOM 688 C CA . ILE A 1 89 ? 2.640 -5.930 -3.691 1.00 90.88 89 ILE A CA 1
ATOM 689 C C . ILE A 1 89 ? 2.615 -6.546 -2.282 1.00 90.88 89 ILE A C 1
ATOM 691 O O . ILE A 1 89 ? 1.640 -6.321 -1.557 1.00 90.88 89 ILE A O 1
ATOM 695 N N . PRO A 1 90 ? 3.641 -7.324 -1.888 1.00 86.19 90 PRO A N 1
ATOM 696 C CA . PRO A 1 90 ? 3.702 -7.920 -0.560 1.00 86.19 90 PRO A CA 1
ATOM 697 C C . PRO A 1 90 ? 3.906 -6.823 0.486 1.00 86.19 90 PRO A C 1
ATOM 699 O O . PRO A 1 90 ? 4.881 -6.077 0.436 1.00 86.19 90 PRO A O 1
ATOM 702 N N . VAL A 1 91 ? 2.962 -6.720 1.417 1.00 91.38 91 VAL A N 1
ATOM 703 C CA . VAL A 1 91 ? 3.051 -5.853 2.593 1.00 91.38 91 VAL A CA 1
ATOM 704 C C . VAL A 1 91 ? 2.872 -6.755 3.802 1.00 91.38 91 VAL A C 1
ATOM 706 O O . VAL A 1 91 ? 1.757 -7.195 4.080 1.00 91.38 91 VAL A O 1
ATOM 709 N N . ASP A 1 92 ? 3.965 -7.039 4.504 1.00 90.62 92 ASP A N 1
ATOM 710 C CA . ASP A 1 92 ? 4.008 -7.991 5.623 1.00 90.62 92 ASP A CA 1
ATOM 711 C C . ASP A 1 92 ? 3.521 -7.354 6.936 1.00 90.62 92 ASP A C 1
ATOM 713 O O . ASP A 1 92 ? 4.112 -7.504 8.003 1.00 90.62 92 ASP A O 1
ATOM 717 N N . TYR A 1 93 ? 2.417 -6.613 6.844 1.00 94.44 93 TYR A N 1
ATOM 718 C CA . TYR A 1 93 ? 1.727 -5.991 7.963 1.00 94.44 93 TYR A CA 1
ATOM 719 C C . TYR A 1 93 ? 0.273 -6.467 7.984 1.00 94.44 93 TYR A C 1
ATOM 721 O O . TYR A 1 93 ? -0.424 -6.430 6.967 1.00 94.44 93 TYR A O 1
ATOM 729 N N . ARG A 1 94 ? -0.197 -6.910 9.154 1.00 95.88 94 ARG A N 1
ATOM 730 C CA . ARG A 1 94 ? -1.584 -7.342 9.354 1.00 95.88 94 ARG A CA 1
ATOM 731 C C . ARG A 1 94 ? -2.446 -6.128 9.697 1.00 95.88 94 ARG A C 1
ATOM 733 O O . ARG A 1 94 ? -2.296 -5.543 10.763 1.00 95.88 94 ARG A O 1
ATOM 740 N N . PHE A 1 95 ? -3.366 -5.777 8.804 1.00 96.88 95 PHE A N 1
ATOM 741 C CA . PHE A 1 95 ? -4.278 -4.648 8.973 1.00 96.88 95 PHE A CA 1
ATOM 742 C C . PHE A 1 95 ? -5.513 -5.037 9.784 1.00 96.88 95 PHE A C 1
ATOM 744 O O . PHE A 1 95 ? -6.087 -6.115 9.589 1.00 96.88 95 PHE A O 1
ATOM 751 N N . GLU A 1 96 ? -5.942 -4.116 10.643 1.00 95.88 96 GLU A N 1
ATOM 752 C CA . GLU A 1 96 ? -7.127 -4.244 11.488 1.00 95.88 96 GLU A CA 1
ATOM 753 C C . GLU A 1 96 ? -8.319 -3.473 10.889 1.00 95.88 96 GLU A C 1
ATOM 755 O O . GLU A 1 96 ? -8.132 -2.456 10.211 1.00 95.88 96 GLU A O 1
ATOM 760 N N . PRO A 1 97 ? -9.562 -3.934 11.104 1.00 95.50 97 PRO A N 1
ATOM 761 C CA . PRO A 1 97 ? -10.748 -3.208 10.664 1.00 95.50 97 PRO A CA 1
ATOM 762 C C . PRO A 1 97 ? -10.974 -1.931 11.484 1.00 95.50 97 PRO A C 1
ATOM 764 O O . PRO A 1 97 ? -10.521 -1.815 12.620 1.00 95.50 97 PRO A O 1
ATOM 767 N N . TYR A 1 98 ? -11.717 -0.982 10.909 1.00 95.12 98 TYR A N 1
ATOM 768 C CA . TYR A 1 98 ? -12.127 0.279 11.547 1.00 95.12 98 TYR A CA 1
ATOM 769 C C . TYR A 1 98 ? -10.974 1.209 11.943 1.00 95.12 98 TYR A C 1
ATOM 771 O O . TYR A 1 98 ? -11.141 2.110 12.761 1.00 95.12 98 TYR A O 1
ATOM 779 N N . GLN A 1 99 ? -9.807 1.009 11.336 1.00 96.12 99 GLN A N 1
ATOM 780 C CA . GLN A 1 99 ? -8.640 1.871 11.46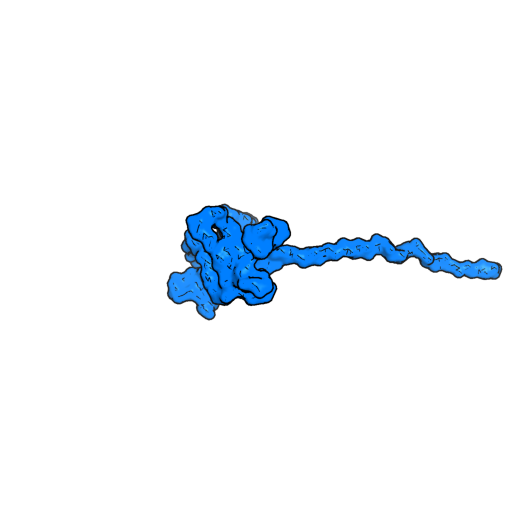2 1.00 96.12 99 GLN A CA 1
ATOM 781 C C . GLN A 1 99 ? -8.355 2.537 10.113 1.00 96.12 99 GLN A C 1
ATOM 783 O O . GLN A 1 99 ? -8.454 1.896 9.061 1.00 96.12 99 GLN A O 1
ATOM 788 N N . LYS A 1 100 ? -7.967 3.816 10.139 1.00 97.44 100 LYS A N 1
ATOM 789 C CA . LYS A 1 100 ? -7.499 4.526 8.945 1.00 97.44 100 LYS A CA 1
ATOM 790 C C . LYS A 1 100 ? -6.011 4.317 8.760 1.00 97.44 100 LYS A C 1
ATOM 792 O O . LYS A 1 100 ? -5.214 4.652 9.635 1.00 97.44 100 LYS A O 1
ATOM 797 N N . TYR A 1 101 ? -5.639 3.838 7.580 1.00 97.94 101 TYR A N 1
ATOM 798 C CA . TYR A 1 101 ? -4.252 3.612 7.208 1.00 97.94 101 TYR A CA 1
ATOM 799 C C . TYR A 1 101 ? -3.840 4.445 6.000 1.00 97.94 101 TYR A C 1
ATOM 801 O O . TYR A 1 101 ? -4.644 4.775 5.125 1.00 97.94 101 TYR A O 1
ATOM 809 N N . SER A 1 102 ? -2.543 4.737 5.930 1.00 96.88 102 SER A N 1
ATOM 810 C CA . SER A 1 102 ? -1.868 5.177 4.716 1.00 96.88 102 SER A CA 1
ATOM 811 C C . SER A 1 102 ? -0.659 4.291 4.455 1.00 96.88 102 SER A C 1
ATOM 813 O O . SER A 1 102 ? 0.281 4.283 5.244 1.00 96.88 102 SER A O 1
ATOM 815 N N . VAL A 1 103 ? -0.632 3.619 3.309 1.00 96.06 103 VAL A N 1
ATOM 816 C CA . VAL A 1 103 ? 0.526 2.840 2.855 1.00 96.06 103 VAL A CA 1
ATOM 817 C C . VAL A 1 103 ? 1.239 3.611 1.758 1.00 96.06 103 VAL A C 1
ATOM 819 O O . VAL A 1 103 ? 0.603 4.046 0.798 1.00 96.06 103 VAL A O 1
ATOM 822 N N . THR A 1 104 ? 2.546 3.814 1.916 1.00 94.19 104 THR A N 1
ATOM 823 C CA . THR A 1 104 ? 3.410 4.419 0.897 1.00 94.19 104 THR A CA 1
ATOM 824 C C . THR A 1 104 ? 4.455 3.401 0.457 1.00 94.19 104 THR A C 1
ATOM 826 O O . THR A 1 104 ? 5.184 2.873 1.287 1.00 94.19 104 THR A O 1
ATOM 829 N N . ILE A 1 105 ? 4.527 3.131 -0.843 1.00 91.31 105 ILE A N 1
ATOM 830 C CA . ILE A 1 105 ? 5.458 2.183 -1.460 1.00 91.31 105 ILE A CA 1
ATOM 831 C C . ILE A 1 105 ? 6.469 2.995 -2.258 1.00 91.31 105 ILE A C 1
ATOM 833 O O . ILE A 1 105 ? 6.099 3.646 -3.237 1.00 91.31 105 ILE A O 1
ATOM 837 N N . TYR A 1 106 ? 7.728 2.964 -1.842 1.00 88.44 106 TYR A N 1
ATOM 838 C CA . TYR A 1 106 ? 8.829 3.666 -2.487 1.00 88.44 106 TYR A CA 1
ATOM 839 C C . TYR A 1 106 ? 9.516 2.751 -3.491 1.00 88.44 106 TYR A C 1
ATOM 841 O O . TYR A 1 106 ? 9.847 1.607 -3.181 1.00 88.44 106 TYR A O 1
ATOM 849 N N . THR A 1 107 ? 9.758 3.262 -4.695 1.00 84.44 107 THR A N 1
ATOM 850 C CA . THR A 1 107 ? 10.398 2.506 -5.774 1.00 84.44 107 THR A CA 1
ATOM 851 C C . THR A 1 107 ? 11.406 3.309 -6.560 1.00 84.44 107 THR A C 1
ATOM 853 O O . THR A 1 107 ? 11.388 4.536 -6.533 1.00 84.44 107 THR A O 1
ATOM 856 N N . ILE A 1 108 ? 12.259 2.599 -7.296 1.00 79.88 108 ILE A N 1
ATOM 857 C CA . ILE A 1 108 ? 13.156 3.164 -8.307 1.00 79.88 108 ILE A CA 1
ATOM 858 C C . ILE A 1 108 ? 12.879 2.577 -9.689 1.00 79.88 108 ILE A C 1
ATOM 860 O O . ILE A 1 108 ? 12.438 1.434 -9.846 1.00 79.88 108 ILE A O 1
ATOM 864 N N . VAL A 1 109 ? 13.162 3.400 -10.690 1.00 69.75 109 VAL A N 1
ATOM 865 C CA . VAL A 1 109 ? 12.894 3.202 -12.112 1.00 69.75 109 VAL A CA 1
ATOM 866 C C . VAL A 1 109 ? 14.220 3.313 -12.886 1.00 69.75 109 VAL A C 1
ATOM 868 O O . VAL A 1 109 ? 14.937 4.295 -12.747 1.00 69.75 109 VAL A O 1
ATOM 871 N N . PRO A 1 110 ? 14.493 2.425 -13.852 1.00 64.50 110 PRO A N 1
ATOM 872 C CA . PRO A 1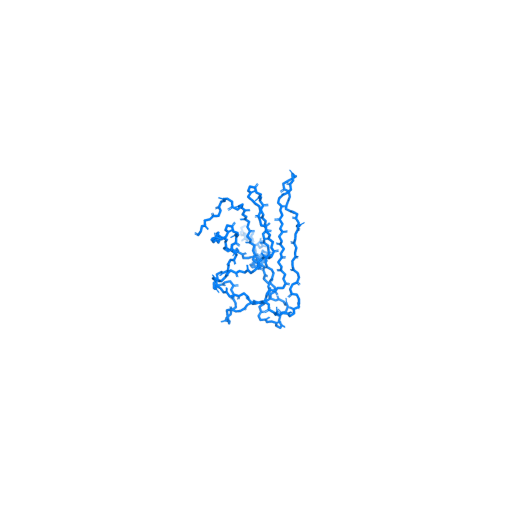 110 ? 15.483 1.321 -13.744 1.00 64.50 110 PRO A CA 1
ATOM 873 C C . PRO A 1 110 ? 16.341 1.181 -12.456 1.00 64.50 110 PRO A C 1
ATOM 875 O O . PRO A 1 110 ? 16.628 2.159 -11.771 1.00 64.50 110 PRO A O 1
ATOM 878 N N . PRO A 1 111 ? 16.838 -0.041 -12.156 1.00 55.34 111 PRO A N 1
ATOM 879 C CA . PRO A 1 111 ? 17.514 -0.386 -10.892 1.00 55.34 111 PRO A CA 1
ATOM 880 C C . PRO A 1 111 ? 18.792 0.413 -10.583 1.00 55.34 111 PRO A C 1
ATOM 882 O O . PRO A 1 111 ? 19.241 0.405 -9.441 1.00 55.34 111 PRO A O 1
ATOM 885 N N . ASN A 1 112 ? 19.350 1.119 -11.570 1.00 56.38 112 ASN A N 1
ATOM 886 C CA . ASN A 1 112 ? 20.652 1.782 -11.476 1.00 56.38 112 ASN A CA 1
ATOM 887 C C . ASN A 1 112 ? 20.551 3.319 -11.413 1.00 56.38 112 ASN A C 1
ATOM 889 O O . ASN A 1 112 ? 21.577 3.990 -11.422 1.00 56.38 112 ASN A O 1
ATOM 893 N N . GLN A 1 113 ? 19.342 3.895 -11.389 1.00 58.88 113 GLN A N 1
ATOM 894 C CA . GLN A 1 113 ? 19.139 5.349 -11.376 1.00 58.88 113 GLN A CA 1
ATOM 895 C C . GLN A 1 113 ? 18.332 5.767 -10.144 1.00 58.88 113 GLN A C 1
ATOM 897 O O . GLN A 1 113 ? 17.107 5.773 -10.154 1.00 58.88 113 GLN A O 1
ATOM 902 N N . VAL A 1 114 ? 19.021 6.130 -9.059 1.00 54.38 114 VAL A N 1
ATOM 903 C CA . VAL A 1 114 ? 18.396 6.535 -7.781 1.00 54.38 114 VAL A CA 1
ATOM 904 C C . VAL A 1 114 ? 17.569 7.825 -7.916 1.00 54.38 114 VAL A C 1
ATOM 906 O O . VAL A 1 114 ? 16.646 8.052 -7.138 1.00 54.38 114 VAL A O 1
ATOM 909 N N . GLU A 1 115 ? 17.842 8.652 -8.926 1.00 52.22 115 GLU A N 1
ATOM 910 C CA . GLU A 1 115 ? 17.139 9.919 -9.184 1.00 52.22 115 GLU A CA 1
ATOM 911 C C . GLU A 1 115 ? 15.686 9.742 -9.651 1.00 52.22 115 GLU A C 1
ATOM 913 O O . GLU A 1 115 ? 14.917 10.698 -9.697 1.00 52.22 115 GLU A O 1
ATOM 918 N N . THR A 1 116 ? 15.262 8.515 -9.953 1.00 67.00 116 THR A N 1
ATOM 919 C CA . THR A 1 116 ? 13.920 8.222 -10.470 1.00 67.00 116 THR A CA 1
ATOM 920 C C . THR A 1 116 ? 12.950 7.736 -9.393 1.00 67.00 116 THR A C 1
ATOM 922 O O . THR A 1 116 ? 11.945 7.095 -9.718 1.00 67.00 116 THR A O 1
ATOM 925 N N . LYS A 1 117 ? 13.238 8.015 -8.112 1.00 73.31 117 LYS A N 1
ATOM 926 C CA . LYS A 1 117 ? 12.388 7.606 -6.986 1.00 73.31 117 LYS A CA 1
ATOM 927 C C . LYS A 1 117 ? 10.928 7.985 -7.237 1.00 73.31 117 LYS A C 1
ATOM 929 O O . LYS A 1 117 ? 10.587 9.157 -7.397 1.00 73.31 117 LYS A O 1
ATOM 934 N N . ARG A 1 118 ? 10.054 6.983 -7.232 1.00 80.31 118 ARG A N 1
ATOM 935 C CA . ARG A 1 118 ? 8.597 7.143 -7.281 1.00 80.31 118 ARG A CA 1
ATOM 936 C C . ARG A 1 118 ? 8.004 6.643 -5.984 1.00 80.31 118 ARG A C 1
ATOM 938 O O . ARG A 1 118 ? 8.562 5.753 -5.344 1.00 80.31 118 ARG A O 1
ATOM 945 N N . PHE A 1 119 ? 6.855 7.186 -5.612 1.00 86.06 119 PHE A N 1
ATOM 946 C CA . PHE A 1 119 ? 6.115 6.649 -4.485 1.00 86.06 119 PHE A CA 1
ATOM 947 C C . PHE A 1 119 ? 4.634 6.519 -4.797 1.00 86.06 119 PHE A C 1
ATOM 949 O O . PHE A 1 119 ? 3.984 7.449 -5.282 1.00 86.06 119 PHE A O 1
ATOM 956 N N . TRP A 1 120 ? 4.102 5.337 -4.503 1.00 88.81 120 TRP A N 1
ATOM 957 C CA . TRP A 1 120 ? 2.680 5.057 -4.608 1.00 88.81 120 TRP A CA 1
ATOM 958 C C . TRP A 1 120 ? 2.056 5.120 -3.236 1.00 88.81 120 TRP A C 1
ATOM 960 O O . TRP A 1 120 ? 2.552 4.492 -2.305 1.00 88.81 120 TRP A O 1
ATOM 970 N N . ARG A 1 121 ? 0.971 5.874 -3.108 1.00 92.31 121 ARG A N 1
ATOM 971 C CA . ARG A 1 121 ? 0.264 6.019 -1.843 1.00 92.31 121 ARG A CA 1
ATOM 972 C C . ARG A 1 121 ? -1.163 5.521 -1.963 1.00 92.31 121 ARG A C 1
ATOM 974 O O . ARG A 1 121 ? -1.863 5.828 -2.926 1.00 92.31 121 ARG A O 1
ATOM 981 N N . ALA A 1 122 ? -1.584 4.801 -0.939 1.00 94.38 122 ALA A N 1
ATOM 982 C CA . ALA A 1 122 ? -2.946 4.368 -0.708 1.00 94.38 122 ALA A CA 1
ATOM 983 C C . ALA A 1 122 ? -3.396 4.862 0.664 1.00 94.38 122 ALA A C 1
ATOM 985 O O . ALA A 1 122 ? -2.645 4.737 1.627 1.00 94.38 122 ALA A O 1
ATOM 986 N N . ARG A 1 123 ? -4.619 5.388 0.761 1.00 95.44 123 ARG A N 1
ATOM 987 C CA . ARG A 1 123 ? -5.297 5.663 2.034 1.00 95.44 123 ARG A CA 1
ATOM 988 C C . ARG A 1 123 ? -6.597 4.884 2.064 1.00 95.44 123 ARG A C 1
ATOM 990 O O . ARG A 1 123 ? -7.325 4.919 1.07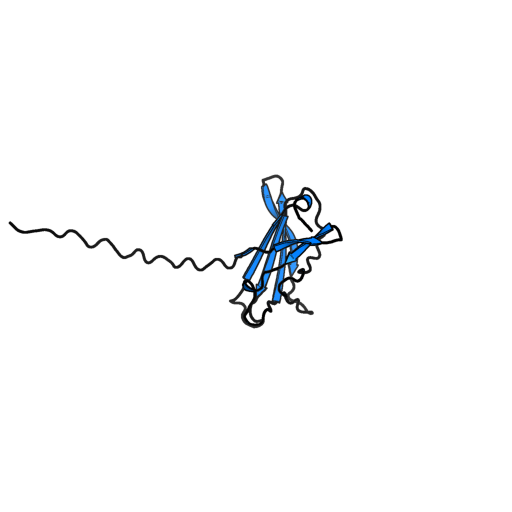5 1.00 95.44 123 ARG A O 1
ATOM 997 N N . PHE A 1 124 ? -6.860 4.172 3.150 1.00 96.06 124 PHE A N 1
ATOM 998 C CA . PHE A 1 124 ? -8.018 3.289 3.230 1.00 96.06 124 PHE A CA 1
ATOM 999 C C . PHE A 1 124 ? -8.390 2.946 4.674 1.00 96.06 124 PHE A C 1
ATOM 1001 O O . PHE A 1 124 ? -7.601 3.130 5.599 1.00 96.06 124 PHE A O 1
ATOM 1008 N N . GLU A 1 125 ? -9.587 2.391 4.817 1.00 96.31 125 GLU A N 1
ATOM 1009 C CA . GLU A 1 125 ? -10.031 1.618 5.974 1.00 96.31 125 GLU A CA 1
ATOM 1010 C C . GLU A 1 125 ? -10.422 0.234 5.458 1.00 96.31 125 GLU A C 1
ATOM 1012 O O . GLU A 1 125 ? -11.032 0.130 4.389 1.00 96.31 125 GLU A O 1
ATOM 1017 N N . LEU A 1 126 ? -10.055 -0.826 6.177 1.00 93.12 126 LEU A N 1
ATOM 1018 C CA . LEU A 1 126 ? -10.169 -2.196 5.672 1.00 93.12 126 LEU A CA 1
ATOM 1019 C C . LEU A 1 126 ? -11.609 -2.573 5.290 1.00 93.12 126 LEU A C 1
ATOM 1021 O O . LEU A 1 126 ? -11.833 -3.155 4.234 1.00 93.12 126 LEU A O 1
ATOM 1025 N N . GLN A 1 127 ? -12.586 -2.186 6.108 1.00 93.25 127 GLN A N 1
ATOM 1026 C CA . GLN A 1 127 ? -14.004 -2.488 5.900 1.00 93.25 127 GLN A CA 1
ATOM 1027 C C . GLN A 1 127 ? -14.623 -1.767 4.692 1.00 93.25 127 GLN A C 1
ATOM 1029 O O . GLN A 1 127 ? -15.687 -2.158 4.224 1.00 93.25 127 GLN A O 1
ATOM 1034 N N . ASN A 1 128 ? -13.958 -0.729 4.176 1.00 94.94 128 ASN A N 1
ATOM 1035 C CA . ASN A 1 128 ? -14.419 0.017 3.006 1.00 94.94 128 ASN A CA 1
ATOM 1036 C C . ASN A 1 128 ? -13.840 -0.546 1.695 1.00 94.94 128 ASN A C 1
ATOM 1038 O O . ASN A 1 128 ? -14.183 -0.063 0.613 1.00 94.94 128 ASN A O 1
ATOM 1042 N N . LEU A 1 129 ? -12.946 -1.540 1.771 1.00 92.81 129 LEU A N 1
ATOM 1043 C CA . LEU A 1 129 ? -12.361 -2.173 0.596 1.00 92.81 129 LEU A CA 1
ATOM 1044 C C . LEU A 1 129 ? -13.323 -3.182 -0.030 1.00 92.81 129 LEU A C 1
ATOM 1046 O O . LEU A 1 129 ? -14.017 -3.929 0.655 1.00 92.81 129 LEU A O 1
ATOM 1050 N N . LYS A 1 130 ? -13.320 -3.216 -1.362 1.00 90.50 130 LYS A N 1
ATOM 1051 C CA . LYS A 1 130 ? -14.049 -4.203 -2.163 1.00 90.50 130 LYS A CA 1
ATOM 1052 C C . LYS A 1 130 ? -13.093 -5.299 -2.621 1.00 90.50 130 LYS A C 1
ATOM 1054 O O . LYS A 1 130 ? -11.916 -5.004 -2.849 1.00 90.50 130 LYS A O 1
ATOM 1059 N N . ALA A 1 131 ? -13.615 -6.518 -2.744 1.00 82.38 131 ALA A N 1
ATOM 1060 C CA . ALA A 1 131 ? -12.932 -7.624 -3.413 1.00 82.38 131 ALA A CA 1
ATOM 1061 C C . ALA A 1 131 ? -12.655 -7.293 -4.889 1.00 82.38 131 ALA A C 1
ATOM 1063 O O . ALA A 1 131 ? -13.504 -6.598 -5.499 1.00 82.38 131 ALA A O 1
#

Foldseek 3Di:
DDDDDDDDDDDPPPPPPPPPPLEDAWDWAADPVLDIFTFDAQVNADPVQKKWWQKKWKWWQDPVRDTDTPDMDGQPDPPTDIHHGPGGDDDPDDADAPIKMKMKTWIAHPPPDPVRIHIYIDIDGSVPHHD

Radius of gyration: 21.35 Å; chains: 1; bounding box: 35×80×47 Å

Organism: NCBI:txid1560201

Secondary structure (DSSP, 8-state):
------------------PPPSEEEPEEEE-TTS-EEEE--GGGS-TTS-EEEEEEEEEEE-TTS-EEEEEEEE--SSSPPEE-TTSPBP----PPTT-EEEEEEEEESSTT-GGG-EEEEEEEEGGG---

InterPro domains:
  IPR054657 Putative T6SS immunity periplasmic lipoprotein [NF045617] (2-126)
  IPR055903 Domain of unknown function DUF7480 [PF24295] (29-128)